Protein AF-A0A7S2QES5-F1 (afdb_monomer_lite)

Secondary structure (DSSP, 8-state):
-HHHHSTTTT-SHHHHHHHHHHHTT--HHHHH--GGGGGGTT--S--HHHHHHHHHHHH-SSSSGGGTT--HHHHHHHHHHHHHHHHHHHHHTTTT----TTHHHHHHHHHHHS-HHHHHHHHHHHHHHTSHHHHSSSHHHHHHHHHHHHHHHHHHH-HHHHHHHHHTT-SS----

Radius of gyration: 18.6 Å; chains: 1; bounding box: 46×38×51 Å

Foldseek 3Di:
DVQCPDVCRLPDLVSCLVVLCVVLVHDPVQLPDPCLLVLVPPQDPDDPQLVLLLVLLVVPQDPDPVSPPDDPVVSVVLSVLLSSLVSSLCSVPVVQFGDDRPLSVVLSVQVVRDPSSNSSVSSSSCCVPPCSQCRGVVRCRSVQVVLVVVLVVCCVVPVPVSVVCVVVVNSHDDDD

Sequence (176 aa):
EELAFAPGGFGDGDARRAVWLFLLGLTQDEANSTVWRRILRGLPQDTQEARVMQVDVQRSVYSWDVHTNINQRTRDRKRVELSEVMHAILRQHSCHLGYFQGFHDVVLVFLETGTPAQAFHMAERLALFHLTDQLCCPFDQGLVPLLGVLFHLVRLLDGPLADALVEAECAEMHFA

pLDDT: mean 90.28, std 9.19, range [40.25, 98.38]

InterPro domains:
  IPR000195 Rab-GAP-TBC domain [PF00566] (15-170)
  IPR035969 Rab-GAP-TBC domain superfamily [SSF47923] (13-161)
  IPR045913 GTPase-activating protein TBC20/Gyp8-like [PTHR20913] (2-172)

Structure (mmCIF, N/CA/C/O backbone):
data_AF-A0A7S2QES5-F1
#
_entry.id   AF-A0A7S2QES5-F1
#
loop_
_atom_site.group_PDB
_atom_site.id
_atom_site.type_symbol
_atom_site.label_atom_id
_atom_site.label_alt_id
_atom_site.label_comp_id
_atom_site.label_asym_id
_atom_site.label_entity_id
_atom_site.label_seq_id
_atom_site.pdbx_PDB_ins_code
_atom_site.Cartn_x
_atom_site.Cartn_y
_atom_site.Cartn_z
_atom_site.occupancy
_atom_site.B_iso_or_equiv
_atom_site.auth_seq_id
_atom_site.auth_comp_id
_atom_site.auth_asym_id
_atom_site.auth_atom_id
_atom_site.pdbx_PDB_model_num
ATOM 1 N N . GLU A 1 1 ? -15.590 -12.963 -4.258 1.00 59.22 1 GLU A N 1
ATOM 2 C CA . GLU A 1 1 ? -15.658 -12.318 -2.929 1.00 59.22 1 GLU A CA 1
ATOM 3 C C . GLU A 1 1 ? -15.639 -13.334 -1.791 1.00 59.22 1 GLU A C 1
ATOM 5 O O . GLU A 1 1 ? -14.820 -13.175 -0.903 1.00 59.22 1 GLU A O 1
ATOM 10 N N . GLU A 1 2 ? -16.414 -14.423 -1.850 1.00 74.06 2 GLU A N 1
ATOM 11 C CA . GLU A 1 2 ? -16.479 -15.447 -0.781 1.00 74.06 2 GLU A CA 1
ATOM 12 C C . GLU A 1 2 ? -15.117 -16.011 -0.326 1.00 74.06 2 GLU A C 1
ATOM 14 O O . GLU A 1 2 ? -14.891 -16.179 0.868 1.00 74.06 2 GLU A O 1
ATOM 19 N N . LEU A 1 3 ? -14.168 -16.222 -1.249 1.00 78.12 3 LEU A N 1
ATOM 20 C CA . LEU A 1 3 ? -12.813 -16.686 -0.909 1.00 78.12 3 LEU A CA 1
ATOM 21 C C . LEU A 1 3 ? -12.000 -15.676 -0.083 1.00 78.12 3 LEU A C 1
ATOM 23 O O . LEU A 1 3 ? -11.142 -16.088 0.687 1.00 78.12 3 LEU A O 1
ATOM 27 N N . ALA A 1 4 ? -12.255 -14.369 -0.218 1.00 83.56 4 ALA A N 1
ATOM 28 C CA . ALA A 1 4 ? -11.546 -13.345 0.555 1.00 83.56 4 ALA A CA 1
ATOM 29 C C . ALA A 1 4 ? -11.903 -13.411 2.048 1.00 83.56 4 ALA A C 1
ATOM 31 O O . ALA A 1 4 ? -11.066 -13.109 2.894 1.00 83.56 4 ALA A O 1
ATOM 32 N N . PHE A 1 5 ? -13.139 -13.820 2.352 1.00 85.81 5 PHE A N 1
ATOM 33 C CA . PHE A 1 5 ? -13.682 -13.906 3.708 1.00 85.81 5 PHE A CA 1
ATOM 34 C C . PHE A 1 5 ? -13.479 -15.285 4.358 1.00 85.81 5 PHE A C 1
ATOM 36 O O . PHE A 1 5 ? -13.743 -15.449 5.548 1.00 85.81 5 PHE A O 1
ATOM 43 N N . ALA A 1 6 ? -13.011 -16.280 3.599 1.00 88.00 6 ALA A N 1
ATOM 44 C CA . ALA A 1 6 ? -12.694 -17.603 4.122 1.00 88.00 6 ALA A CA 1
ATOM 45 C C . ALA A 1 6 ? -11.394 -17.586 4.960 1.00 88.00 6 ALA A C 1
ATOM 47 O O . ALA A 1 6 ? -10.512 -16.755 4.718 1.00 88.00 6 ALA A O 1
ATOM 48 N N . PRO A 1 7 ? -11.216 -18.516 5.921 1.00 87.19 7 PRO A N 1
ATOM 49 C CA . PRO A 1 7 ? -9.961 -18.649 6.658 1.00 87.19 7 PRO A CA 1
ATOM 50 C C . PRO A 1 7 ? -8.760 -18.796 5.712 1.00 87.19 7 PRO A C 1
ATOM 52 O O . PRO A 1 7 ? -8.732 -19.687 4.868 1.00 87.19 7 PRO A O 1
ATOM 55 N N . GLY A 1 8 ? -7.766 -17.915 5.853 1.00 82.69 8 GLY A N 1
ATOM 56 C CA . GLY A 1 8 ? -6.581 -17.880 4.984 1.00 82.69 8 GLY A CA 1
ATOM 57 C C . GLY A 1 8 ? -6.741 -17.074 3.686 1.00 82.69 8 GLY A C 1
ATOM 58 O O . GLY A 1 8 ? -5.751 -16.880 2.978 1.00 82.69 8 GLY A O 1
ATOM 59 N N . GLY A 1 9 ? -7.937 -16.555 3.390 1.00 88.50 9 GLY A N 1
ATOM 60 C CA . GLY A 1 9 ? -8.201 -15.687 2.242 1.00 88.50 9 GLY A CA 1
ATOM 61 C C . GLY A 1 9 ? -7.753 -16.304 0.914 1.00 88.50 9 GLY A C 1
ATOM 62 O O . GLY A 1 9 ? -7.958 -17.485 0.647 1.00 88.50 9 GLY A O 1
ATOM 63 N N . PHE A 1 10 ? -7.063 -15.514 0.086 1.00 85.00 10 PHE A N 1
ATOM 64 C CA . PHE A 1 10 ? -6.521 -15.981 -1.197 1.00 85.00 10 PHE A CA 1
ATOM 65 C C . PHE A 1 10 ? -5.277 -16.879 -1.084 1.00 85.00 10 PHE A C 1
ATOM 67 O O . PHE A 1 10 ? -4.663 -17.176 -2.101 1.00 85.00 10 PHE A O 1
ATOM 74 N N . GLY A 1 11 ? -4.882 -17.322 0.112 1.00 83.75 11 GLY A N 1
ATOM 75 C CA . GLY A 1 11 ? -3.742 -18.222 0.271 1.00 83.75 11 GLY A CA 1
ATOM 76 C C . GLY A 1 11 ? -2.410 -17.511 0.027 1.00 83.75 11 GLY A C 1
ATOM 77 O O . GLY A 1 11 ? -2.028 -16.651 0.824 1.00 83.75 11 GLY A O 1
ATOM 78 N N . ASP A 1 12 ? -1.693 -17.876 -1.038 1.00 85.12 12 ASP A N 1
ATOM 79 C CA . ASP A 1 12 ? -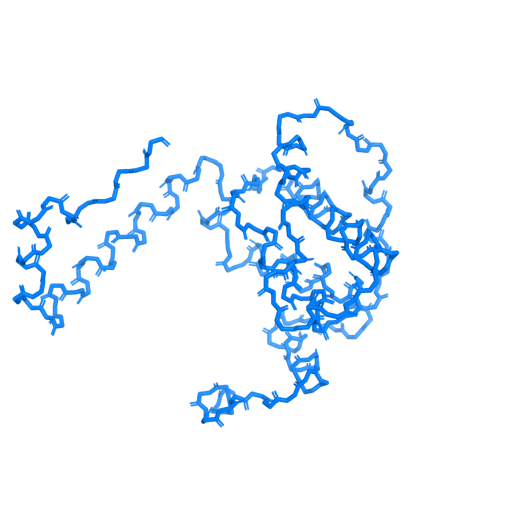0.313 -17.453 -1.316 1.00 85.12 12 ASP A CA 1
ATOM 80 C C . ASP A 1 12 ? -0.179 -16.158 -2.152 1.00 85.12 12 ASP A C 1
ATOM 82 O O . ASP A 1 12 ? -1.156 -15.519 -2.552 1.00 85.12 12 ASP A O 1
ATOM 86 N N . GLY A 1 13 ? 1.069 -15.729 -2.372 1.00 86.25 13 GLY A N 1
ATOM 87 C CA . GLY A 1 13 ? 1.388 -14.495 -3.094 1.00 86.25 13 GLY A CA 1
ATOM 88 C C . GLY A 1 13 ? 1.035 -14.525 -4.584 1.00 86.25 13 GLY A C 1
ATOM 89 O O . GLY A 1 13 ? 0.674 -13.485 -5.131 1.00 86.25 13 GLY A O 1
ATOM 90 N N . ASP A 1 14 ? 1.087 -15.687 -5.239 1.00 88.69 14 ASP A N 1
ATOM 91 C CA . ASP A 1 14 ? 0.754 -15.815 -6.663 1.00 88.69 14 ASP A CA 1
ATOM 92 C C . ASP A 1 14 ? -0.747 -15.657 -6.890 1.00 88.69 14 ASP A C 1
ATOM 94 O O . ASP A 1 14 ? -1.172 -14.902 -7.772 1.00 88.69 14 ASP A O 1
ATOM 98 N N . ALA A 1 15 ? -1.551 -16.296 -6.040 1.00 91.06 15 ALA A N 1
ATOM 99 C CA . ALA A 1 15 ? -2.995 -16.134 -6.051 1.00 91.06 15 ALA A CA 1
ATOM 100 C C . ALA A 1 15 ? -3.396 -14.678 -5.765 1.00 91.06 15 ALA A C 1
ATOM 102 O O . ALA A 1 15 ? -4.180 -14.097 -6.519 1.00 91.06 15 ALA A O 1
ATOM 103 N N . ARG A 1 16 ? -2.809 -14.041 -4.737 1.00 92.31 16 ARG A N 1
ATOM 104 C CA . ARG A 1 16 ? -3.066 -12.620 -4.428 1.00 92.31 16 ARG A CA 1
ATOM 105 C C . ARG A 1 16 ? -2.703 -11.707 -5.591 1.00 92.31 16 ARG A C 1
ATOM 107 O O . ARG A 1 16 ? -3.502 -10.848 -5.939 1.00 92.31 16 ARG A O 1
ATOM 114 N N . ARG A 1 17 ? -1.551 -11.916 -6.233 1.00 92.12 17 ARG A N 1
ATOM 115 C CA . ARG A 1 17 ? -1.115 -11.134 -7.400 1.00 92.12 17 ARG A CA 1
ATOM 116 C C . ARG A 1 17 ? -2.161 -11.154 -8.513 1.00 92.12 17 ARG A C 1
ATOM 118 O O . ARG A 1 17 ? -2.515 -10.103 -9.033 1.00 92.12 17 ARG A O 1
ATOM 125 N N . ALA A 1 18 ? -2.666 -12.332 -8.876 1.00 91.62 18 ALA A N 1
ATOM 126 C CA . ALA A 1 18 ? -3.663 -12.455 -9.936 1.00 91.62 18 ALA A CA 1
ATOM 127 C C . ALA A 1 18 ? -5.016 -11.855 -9.522 1.00 91.62 18 ALA A C 1
ATOM 129 O O . ALA A 1 18 ? -5.626 -11.099 -10.281 1.00 91.62 18 ALA A O 1
ATOM 130 N N . VAL A 1 19 ? -5.474 -12.167 -8.309 1.00 93.50 19 VAL A N 1
ATOM 131 C CA . VAL A 1 19 ? -6.799 -11.760 -7.833 1.00 93.50 19 VAL A CA 1
ATOM 132 C C . VAL A 1 19 ? -6.866 -10.265 -7.534 1.00 93.50 19 VAL A C 1
ATOM 134 O O . VAL A 1 19 ? -7.856 -9.631 -7.879 1.00 93.50 19 VAL A O 1
ATOM 137 N N . TRP A 1 20 ? -5.838 -9.666 -6.933 1.00 95.19 20 TRP A N 1
ATOM 138 C CA . TRP A 1 20 ? -5.845 -8.238 -6.605 1.00 95.19 20 TRP A CA 1
ATOM 139 C C . TRP A 1 20 ? -5.832 -7.354 -7.845 1.00 95.19 20 TRP A C 1
ATOM 141 O O . TRP A 1 20 ? -6.537 -6.350 -7.862 1.00 95.19 20 TRP A O 1
ATOM 151 N N . LEU A 1 21 ? -5.124 -7.755 -8.907 1.00 95.12 21 LEU A N 1
ATOM 152 C CA . LEU A 1 21 ? -5.227 -7.074 -10.200 1.00 95.12 21 LEU A CA 1
ATOM 153 C C . LEU A 1 21 ? -6.676 -7.065 -10.697 1.00 95.12 21 LEU A C 1
ATOM 155 O O . LEU A 1 21 ? -7.193 -6.011 -11.059 1.00 95.12 21 LEU A O 1
ATOM 159 N N . PHE A 1 22 ? -7.356 -8.211 -10.634 1.00 94.06 22 PHE A N 1
ATOM 160 C CA . PHE A 1 22 ? -8.762 -8.311 -11.019 1.00 94.06 22 PHE A CA 1
ATOM 161 C C . PHE A 1 22 ? -9.682 -7.457 -10.130 1.00 94.06 22 PHE A C 1
ATOM 163 O O . PHE A 1 22 ? -10.488 -6.694 -10.655 1.00 94.06 22 PHE A O 1
ATOM 170 N N . LEU A 1 23 ? -9.544 -7.536 -8.801 1.00 93.25 23 LEU A N 1
ATOM 171 C CA . LEU A 1 23 ? -10.369 -6.772 -7.852 1.00 93.25 23 LEU A CA 1
ATOM 172 C C . LEU A 1 23 ? -10.184 -5.257 -7.995 1.00 93.25 23 LEU A C 1
ATOM 174 O O . LEU A 1 23 ? -11.134 -4.503 -7.815 1.00 93.25 23 LEU A O 1
ATOM 178 N N . LEU A 1 24 ? -8.980 -4.811 -8.355 1.00 95.19 24 LEU A N 1
ATOM 179 C CA . LEU A 1 24 ? -8.684 -3.402 -8.617 1.00 95.19 24 LEU A CA 1
ATOM 180 C C . LEU A 1 24 ? -9.059 -2.968 -10.045 1.00 95.19 24 LEU A C 1
ATOM 182 O O . LEU A 1 24 ? -8.909 -1.793 -10.387 1.00 95.19 24 LEU A O 1
ATOM 186 N N . GLY A 1 25 ? -9.583 -3.884 -10.867 1.00 95.62 25 GLY A N 1
ATOM 187 C CA . GLY A 1 25 ? -10.023 -3.614 -12.233 1.00 95.62 25 GLY A CA 1
ATOM 188 C C . GLY A 1 25 ? -8.875 -3.340 -13.204 1.00 95.62 25 GLY A C 1
ATOM 189 O O . GLY A 1 25 ? -9.042 -2.524 -14.107 1.00 95.62 25 GLY A O 1
ATOM 190 N N . LEU A 1 26 ? -7.719 -3.976 -12.996 1.00 96.50 26 LEU A N 1
ATOM 191 C CA . LEU A 1 26 ? -6.523 -3.843 -13.826 1.00 96.50 26 LEU A CA 1
ATOM 192 C C . LEU A 1 26 ? -6.402 -5.005 -14.811 1.00 96.50 26 LEU A C 1
ATOM 194 O O . LEU A 1 26 ? -6.488 -6.180 -14.442 1.00 96.50 26 LEU A O 1
ATOM 198 N N . THR A 1 27 ? -6.122 -4.677 -16.068 1.00 96.44 27 THR A N 1
ATOM 199 C CA . THR A 1 27 ? -5.713 -5.664 -17.071 1.00 96.44 27 THR A CA 1
ATOM 200 C C . THR A 1 27 ? -4.246 -6.063 -16.886 1.00 96.44 27 THR A C 1
ATOM 202 O O . THR A 1 27 ? -3.453 -5.349 -16.270 1.00 96.44 27 THR A O 1
ATOM 205 N N . GLN A 1 28 ? -3.850 -7.208 -17.451 1.00 94.38 28 GLN A N 1
ATOM 206 C CA . GLN A 1 28 ? -2.444 -7.631 -17.433 1.00 94.38 28 GLN A CA 1
ATOM 207 C C . GLN A 1 28 ? -1.537 -6.657 -18.196 1.00 94.38 28 GLN A C 1
ATOM 209 O O . GLN A 1 28 ? -0.400 -6.433 -17.784 1.00 94.38 28 GLN A O 1
ATOM 214 N N . ASP A 1 29 ? -2.031 -6.052 -19.275 1.00 96.31 29 ASP A N 1
ATOM 215 C CA . ASP A 1 29 ? -1.252 -5.104 -20.073 1.00 96.31 29 ASP A CA 1
ATOM 216 C C . ASP A 1 29 ? -0.977 -3.813 -19.295 1.00 96.31 29 ASP A C 1
ATOM 218 O O . ASP A 1 29 ? 0.162 -3.341 -19.260 1.00 96.31 29 ASP A O 1
ATOM 222 N N . GLU A 1 30 ? -1.990 -3.280 -18.602 1.00 95.56 30 GLU A N 1
ATOM 223 C CA . GLU A 1 30 ? -1.818 -2.144 -17.692 1.00 95.56 30 GLU A CA 1
ATOM 224 C C . GLU A 1 30 ? -0.839 -2.502 -16.578 1.00 95.56 30 GLU A C 1
ATOM 226 O O . GLU A 1 30 ? 0.181 -1.838 -16.427 1.00 95.56 30 GLU A O 1
ATOM 231 N N . ALA A 1 31 ? -1.079 -3.609 -15.871 1.00 95.00 31 ALA A N 1
ATOM 232 C CA . ALA A 1 31 ? -0.286 -4.029 -14.719 1.00 95.00 31 ALA A CA 1
ATOM 233 C C . ALA A 1 31 ? 1.203 -4.258 -15.034 1.00 95.00 31 ALA A C 1
ATOM 235 O O . ALA A 1 31 ? 2.058 -4.101 -14.160 1.00 95.00 31 ALA A O 1
ATOM 236 N N . ASN A 1 32 ? 1.527 -4.624 -16.275 1.00 96.50 32 ASN A N 1
ATOM 237 C CA . ASN A 1 32 ? 2.901 -4.840 -16.728 1.00 96.50 32 ASN A CA 1
ATOM 238 C C . ASN A 1 32 ? 3.525 -3.598 -17.391 1.00 96.50 32 ASN A C 1
ATOM 240 O O . ASN A 1 32 ? 4.724 -3.589 -17.688 1.00 96.50 32 ASN A O 1
ATOM 244 N N . SER A 1 33 ? 2.752 -2.529 -17.599 1.00 97.12 33 SER A N 1
ATOM 245 C CA . SER A 1 33 ? 3.247 -1.284 -18.179 1.00 97.12 33 SER A CA 1
ATOM 246 C C . SER A 1 33 ? 4.257 -0.604 -17.256 1.00 97.12 33 SER A C 1
ATOM 248 O O . SER A 1 33 ? 3.975 -0.282 -16.103 1.00 97.12 33 SER A O 1
ATOM 250 N N . THR A 1 34 ? 5.442 -0.310 -17.793 1.00 96.81 34 THR A N 1
ATOM 251 C CA . THR A 1 34 ? 6.518 0.411 -17.089 1.00 96.81 34 THR A CA 1
ATOM 252 C C . THR A 1 34 ? 6.576 1.898 -17.447 1.00 96.81 34 THR A C 1
ATOM 254 O O . THR A 1 34 ? 7.518 2.597 -17.064 1.00 96.81 34 THR A O 1
ATOM 257 N N . VAL A 1 35 ? 5.572 2.401 -18.178 1.00 96.00 35 VAL A N 1
ATOM 258 C CA . VAL A 1 35 ? 5.503 3.796 -18.646 1.00 96.00 35 VAL A CA 1
ATOM 259 C C . VAL A 1 35 ? 5.522 4.786 -17.481 1.00 96.00 35 VAL A C 1
ATOM 261 O O . VAL A 1 35 ? 6.117 5.855 -17.621 1.00 96.00 35 VAL A O 1
ATOM 264 N N . TRP A 1 36 ? 4.974 4.403 -16.325 1.00 95.44 36 TRP A N 1
ATOM 265 C CA . TRP A 1 36 ? 4.952 5.211 -15.104 1.00 95.44 36 TRP A CA 1
ATOM 266 C C . TRP A 1 36 ? 6.339 5.706 -14.677 1.00 95.44 36 TRP A C 1
ATOM 268 O O . TRP A 1 36 ? 6.477 6.828 -14.200 1.00 95.44 36 TRP A O 1
ATOM 278 N N . ARG A 1 37 ? 7.416 4.951 -14.946 1.00 95.75 37 ARG A N 1
ATOM 279 C CA . ARG A 1 37 ? 8.787 5.390 -14.620 1.00 95.75 37 ARG A CA 1
ATOM 280 C C . ARG A 1 37 ? 9.194 6.675 -15.337 1.00 95.75 37 ARG A C 1
ATOM 282 O O . ARG A 1 37 ? 10.116 7.358 -14.902 1.00 95.75 37 ARG A O 1
ATOM 289 N N . ARG A 1 38 ? 8.528 7.038 -16.441 1.00 95.69 38 ARG A N 1
ATOM 290 C CA . ARG A 1 38 ? 8.768 8.318 -17.126 1.00 95.69 38 ARG A CA 1
ATOM 291 C C . ARG A 1 38 ? 8.374 9.515 -16.261 1.00 95.69 38 ARG A C 1
ATOM 293 O O . ARG A 1 38 ? 8.988 10.563 -16.422 1.00 95.69 38 ARG A O 1
ATOM 300 N N . ILE A 1 39 ? 7.424 9.348 -15.341 1.00 93.88 39 ILE A N 1
ATOM 301 C CA . ILE A 1 39 ? 6.952 10.386 -14.409 1.00 93.88 39 ILE A CA 1
ATOM 302 C C . ILE A 1 39 ? 8.065 10.801 -13.444 1.00 93.88 39 ILE A C 1
ATOM 304 O O . ILE A 1 39 ? 8.138 11.956 -13.038 1.00 93.88 39 ILE A O 1
ATOM 308 N N . LEU A 1 40 ? 8.989 9.883 -13.142 1.00 92.44 40 LEU A N 1
ATOM 309 C CA . LEU A 1 40 ? 10.139 10.146 -12.277 1.00 92.44 40 LEU A CA 1
ATOM 310 C C . LEU A 1 40 ? 11.125 11.162 -12.882 1.00 92.44 40 LEU A C 1
ATOM 312 O O . LEU A 1 40 ? 11.980 11.706 -12.181 1.00 92.44 40 LEU A O 1
ATOM 316 N N . ARG A 1 41 ? 11.041 11.423 -14.193 1.00 90.25 41 ARG A N 1
ATOM 317 C CA . ARG A 1 41 ? 11.912 12.392 -14.863 1.00 90.25 41 ARG A CA 1
ATOM 318 C C . ARG A 1 41 ? 11.533 13.806 -14.437 1.00 90.25 41 ARG A C 1
ATOM 320 O O . ARG A 1 41 ? 10.417 14.253 -14.672 1.00 90.25 41 ARG A O 1
ATOM 327 N N . GLY A 1 42 ? 12.498 14.529 -13.874 1.00 79.62 42 GLY A N 1
ATOM 328 C CA . GLY A 1 42 ? 12.288 15.909 -13.436 1.00 79.62 42 GLY A CA 1
ATOM 329 C C . GLY A 1 42 ? 11.510 16.027 -12.126 1.00 79.62 42 GLY A C 1
ATOM 330 O O . GLY A 1 42 ? 10.915 17.076 -11.880 1.00 79.62 42 GLY A O 1
ATOM 331 N N . LEU A 1 43 ? 11.501 14.977 -11.292 1.00 80.19 43 LEU A N 1
ATOM 332 C CA . LEU A 1 43 ? 10.995 15.092 -9.926 1.00 80.19 43 LEU A CA 1
ATOM 333 C C . LEU A 1 43 ? 11.746 16.208 -9.184 1.00 80.19 43 LEU A C 1
ATOM 335 O O . LEU A 1 43 ? 12.983 16.229 -9.216 1.00 80.19 43 LEU A O 1
ATOM 339 N N . PRO A 1 44 ? 11.033 17.126 -8.509 1.00 74.44 44 PRO A N 1
ATOM 340 C CA . PRO A 1 44 ? 11.673 18.096 -7.635 1.00 74.44 44 PRO A CA 1
ATOM 341 C C . PRO A 1 44 ? 12.428 17.342 -6.538 1.00 74.44 44 PRO A C 1
ATOM 343 O O . PRO A 1 44 ? 11.829 16.560 -5.806 1.00 74.44 44 PRO A O 1
ATOM 346 N N . GLN A 1 45 ? 13.741 17.550 -6.437 1.00 64.62 45 GLN A N 1
ATOM 347 C CA . GLN A 1 45 ? 14.582 16.748 -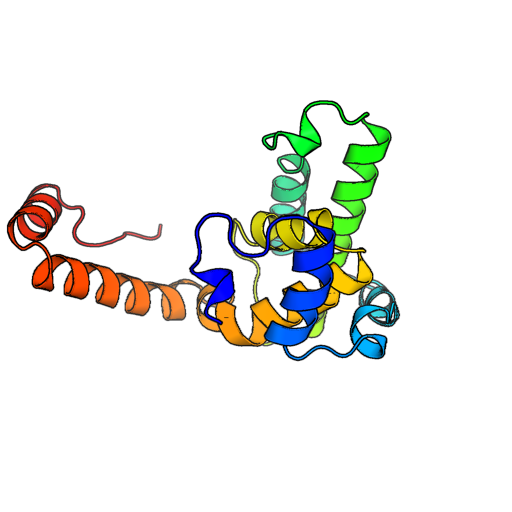5.541 1.00 64.62 45 GLN A CA 1
ATOM 348 C C . GLN A 1 45 ? 14.515 17.168 -4.065 1.00 64.62 45 GLN A C 1
ATOM 350 O O . GLN A 1 45 ? 15.184 16.550 -3.246 1.00 64.62 45 GLN A O 1
ATOM 355 N N . ASP A 1 46 ? 13.732 18.190 -3.705 1.00 79.12 46 ASP A N 1
ATOM 356 C CA . ASP A 1 46 ? 13.796 18.760 -2.354 1.00 79.12 46 ASP A CA 1
ATOM 357 C C . ASP A 1 46 ? 12.488 19.425 -1.887 1.00 79.12 46 ASP A C 1
ATOM 359 O O . ASP A 1 46 ? 12.448 20.600 -1.516 1.00 79.12 46 ASP A O 1
ATOM 363 N N . THR A 1 47 ? 11.379 18.685 -1.922 1.00 88.69 47 THR A N 1
ATOM 364 C CA . THR A 1 47 ? 10.141 19.118 -1.251 1.00 88.69 47 THR A CA 1
ATOM 365 C C . THR A 1 47 ? 10.111 18.621 0.192 1.00 88.69 47 THR A C 1
ATOM 367 O O . THR A 1 47 ? 10.760 17.636 0.548 1.00 88.69 47 THR A O 1
ATOM 370 N N . GLN A 1 48 ? 9.324 19.287 1.042 1.00 89.75 48 GLN A N 1
ATOM 371 C CA . GLN A 1 48 ? 9.086 18.800 2.403 1.00 89.75 48 GLN A CA 1
ATOM 372 C C . GLN A 1 48 ? 8.492 17.386 2.397 1.00 89.75 48 GLN A C 1
ATOM 374 O O . GLN A 1 48 ? 8.932 16.535 3.162 1.00 89.75 48 GLN A O 1
ATOM 379 N N . GLU A 1 49 ? 7.547 17.135 1.492 1.00 89.50 49 GLU A N 1
ATOM 380 C CA . GLU A 1 49 ? 6.925 15.827 1.289 1.00 89.50 49 GLU A CA 1
ATOM 381 C C . GLU A 1 49 ? 7.957 14.746 0.928 1.00 89.50 49 GLU A C 1
ATOM 383 O O . GLU A 1 49 ? 8.008 13.703 1.578 1.00 89.50 49 GLU A O 1
ATOM 388 N N . ALA A 1 50 ? 8.862 15.030 -0.016 1.00 92.12 50 ALA A N 1
ATOM 389 C CA . ALA A 1 50 ? 9.916 14.099 -0.418 1.00 92.12 50 ALA A CA 1
ATOM 390 C C . ALA A 1 50 ? 10.865 13.751 0.743 1.00 92.12 50 ALA A C 1
ATOM 392 O O . ALA A 1 50 ? 11.280 12.599 0.879 1.00 92.12 50 ALA A O 1
ATOM 393 N N . ARG A 1 51 ? 11.179 14.717 1.622 1.00 93.56 51 ARG A N 1
ATOM 394 C CA . ARG A 1 51 ? 11.998 14.472 2.824 1.00 93.56 51 ARG A CA 1
ATOM 395 C C . ARG A 1 51 ? 11.298 13.547 3.819 1.00 93.56 51 ARG A C 1
ATOM 397 O O . ARG A 1 51 ? 11.941 12.647 4.355 1.00 93.56 51 ARG A O 1
ATOM 404 N N . VAL A 1 52 ? 9.997 13.735 4.046 1.00 93.94 52 VAL A N 1
ATOM 405 C CA . VAL A 1 52 ? 9.205 12.847 4.917 1.00 93.94 52 VAL A CA 1
ATOM 406 C C . VAL A 1 52 ? 9.169 11.433 4.337 1.00 93.94 52 VAL A C 1
ATOM 408 O O . VAL A 1 52 ? 9.533 10.481 5.027 1.00 93.94 52 VAL A O 1
ATOM 411 N N . MET A 1 53 ? 8.846 11.297 3.047 1.00 94.94 53 MET A N 1
ATOM 412 C CA . MET A 1 53 ? 8.851 10.005 2.354 1.00 94.94 53 MET A CA 1
ATOM 413 C C . MET A 1 53 ? 10.211 9.306 2.446 1.00 94.94 53 MET A C 1
ATOM 415 O O . MET A 1 53 ? 10.277 8.102 2.676 1.00 94.94 53 MET A O 1
ATOM 419 N N . GLN A 1 54 ? 11.312 10.046 2.293 1.00 95.38 54 GLN A N 1
ATOM 420 C CA . GLN A 1 54 ? 12.658 9.487 2.404 1.00 95.38 54 GLN A CA 1
ATOM 421 C C . GLN A 1 54 ? 12.929 8.908 3.798 1.00 95.38 54 GLN A C 1
ATOM 423 O O . GLN A 1 54 ? 13.490 7.815 3.905 1.00 95.38 54 GLN A O 1
ATOM 428 N N . VAL A 1 55 ? 12.548 9.627 4.857 1.00 96.44 55 VAL A N 1
ATOM 429 C CA . VAL A 1 55 ? 12.710 9.163 6.243 1.00 96.44 55 VAL A CA 1
ATOM 430 C C . VAL A 1 55 ? 11.892 7.898 6.489 1.00 96.44 55 VAL A C 1
ATOM 432 O O . VAL A 1 55 ? 12.407 6.945 7.076 1.00 96.44 55 VAL A O 1
ATOM 435 N N . ASP A 1 56 ? 10.658 7.861 5.996 1.00 96.81 56 ASP A N 1
ATOM 436 C CA . ASP A 1 56 ? 9.787 6.697 6.118 1.00 96.81 56 ASP A CA 1
ATOM 437 C C . ASP A 1 56 ? 10.373 5.482 5.391 1.00 96.81 56 ASP A C 1
ATOM 439 O O . ASP A 1 56 ? 10.587 4.444 6.016 1.00 96.81 56 ASP A O 1
ATOM 443 N N . VAL A 1 57 ? 10.788 5.637 4.128 1.00 96.88 57 VAL A N 1
ATOM 444 C CA . VAL A 1 57 ? 11.433 4.571 3.335 1.00 96.88 57 VAL A CA 1
ATOM 445 C C . VAL A 1 57 ? 12.685 4.016 4.020 1.00 96.88 57 VAL A C 1
ATOM 447 O O . VAL A 1 57 ? 12.936 2.807 3.980 1.00 96.88 57 VAL A O 1
ATOM 450 N N . GLN A 1 58 ? 13.491 4.873 4.656 1.00 95.62 58 GLN A N 1
ATOM 451 C CA . GLN A 1 58 ? 14.679 4.438 5.400 1.00 95.62 58 GLN A CA 1
ATOM 452 C C . GLN A 1 58 ? 14.329 3.553 6.601 1.00 95.62 58 GLN A C 1
ATOM 454 O O . GLN A 1 58 ? 15.114 2.666 6.948 1.00 95.62 58 GLN A O 1
ATOM 459 N N . ARG A 1 59 ? 13.166 3.773 7.219 1.00 94.44 59 ARG A N 1
ATOM 460 C CA . ARG A 1 59 ? 12.653 2.989 8.352 1.00 94.44 59 ARG A CA 1
ATOM 461 C C . ARG A 1 59 ? 11.877 1.746 7.903 1.00 94.44 59 ARG A C 1
ATOM 463 O O . ARG A 1 59 ? 11.736 0.815 8.691 1.00 94.44 59 ARG A O 1
ATOM 470 N N . SER A 1 60 ? 11.437 1.689 6.646 1.00 95.62 60 SER A N 1
ATOM 471 C CA . SER A 1 60 ? 10.735 0.538 6.067 1.00 95.62 60 SER A CA 1
ATOM 472 C C . SER A 1 60 ? 11.661 -0.639 5.749 1.00 95.62 60 SER A C 1
ATOM 474 O O . SER A 1 60 ? 12.892 -0.535 5.772 1.00 95.62 60 SER A O 1
ATOM 476 N N . VAL A 1 61 ? 11.058 -1.762 5.347 1.00 95.44 61 VAL A N 1
ATOM 477 C CA . VAL A 1 61 ? 11.759 -2.981 4.920 1.00 95.44 61 VAL A CA 1
ATOM 478 C C . VAL A 1 61 ? 12.661 -3.521 6.033 1.00 95.44 61 VAL A C 1
ATOM 480 O O . VAL A 1 61 ? 13.837 -3.751 5.793 1.00 95.44 61 VAL A O 1
ATOM 483 N N . TYR A 1 62 ? 12.157 -3.671 7.261 1.00 92.81 62 TYR A N 1
ATOM 484 C CA . TYR A 1 62 ? 12.882 -4.277 8.394 1.00 92.81 62 TYR A CA 1
ATOM 485 C C . TYR A 1 62 ? 12.003 -5.221 9.207 1.00 92.81 62 TYR A C 1
ATOM 487 O O . TYR A 1 62 ? 12.429 -6.328 9.516 1.00 92.81 62 TYR A O 1
ATOM 495 N N . SER A 1 63 ? 10.803 -4.763 9.556 1.00 87.62 63 SER A N 1
ATOM 496 C CA . SER A 1 63 ? 9.991 -5.354 10.621 1.00 87.62 63 SER A CA 1
ATOM 497 C C . SER A 1 63 ? 9.213 -6.604 10.215 1.00 87.62 63 SER A C 1
ATOM 499 O O . SER A 1 63 ? 8.653 -7.262 11.087 1.00 87.62 63 SER A O 1
ATOM 501 N N . TRP A 1 64 ? 9.125 -6.922 8.920 1.00 92.38 64 TRP A N 1
ATOM 502 C CA . TRP A 1 64 ? 8.357 -8.078 8.454 1.00 92.38 64 TRP A CA 1
ATOM 503 C C . TRP A 1 64 ? 9.230 -9.334 8.409 1.00 92.38 64 TRP A C 1
ATOM 505 O O . TRP A 1 64 ? 10.444 -9.280 8.185 1.00 92.38 64 TRP A O 1
ATOM 515 N N . ASP A 1 65 ? 8.600 -10.489 8.588 1.00 92.12 65 ASP A N 1
ATOM 516 C CA . ASP A 1 65 ? 9.226 -11.810 8.490 1.00 92.12 65 ASP A CA 1
ATOM 517 C C . ASP A 1 65 ? 10.005 -11.980 7.173 1.00 92.12 65 ASP A C 1
ATOM 519 O O . ASP A 1 65 ? 11.183 -12.349 7.180 1.00 92.12 65 ASP A O 1
ATOM 523 N N . VAL A 1 66 ? 9.406 -11.559 6.055 1.00 91.06 66 VAL A N 1
ATOM 524 C CA . VAL A 1 66 ? 10.014 -11.544 4.715 1.00 91.06 66 VAL A CA 1
ATOM 525 C C . VAL A 1 66 ? 11.256 -10.644 4.600 1.00 91.06 66 VAL A C 1
ATOM 527 O O . VAL A 1 66 ? 12.043 -10.792 3.664 1.00 91.06 66 VAL A O 1
ATOM 530 N N . HIS A 1 67 ? 11.488 -9.731 5.551 1.00 95.06 67 HIS A N 1
ATOM 531 C CA . HIS A 1 67 ? 12.630 -8.803 5.573 1.00 95.06 67 HIS A CA 1
ATOM 532 C C . HIS A 1 67 ? 13.730 -9.187 6.568 1.00 95.06 67 HIS A C 1
ATOM 534 O O . HIS A 1 67 ? 14.799 -8.561 6.564 1.00 95.06 67 HIS A O 1
ATOM 540 N N . THR A 1 68 ? 13.505 -10.208 7.398 1.00 91.56 68 THR A N 1
ATOM 541 C CA . THR A 1 68 ? 14.423 -10.570 8.492 1.00 91.56 68 THR A CA 1
ATOM 542 C C . THR A 1 68 ? 15.779 -11.053 7.965 1.00 91.56 68 THR A C 1
ATOM 544 O O . THR A 1 68 ? 16.821 -10.674 8.490 1.00 91.56 68 THR A O 1
ATOM 547 N N . ASN A 1 69 ? 15.787 -11.816 6.866 1.00 91.75 69 ASN A N 1
ATOM 548 C CA . ASN A 1 69 ? 16.995 -12.471 6.340 1.00 91.75 69 ASN A CA 1
ATOM 549 C C . ASN A 1 69 ? 17.492 -11.907 4.998 1.00 91.75 69 ASN A C 1
ATOM 551 O O . ASN A 1 69 ? 18.341 -12.513 4.342 1.00 91.75 69 ASN A O 1
ATOM 555 N N . ILE A 1 70 ? 16.982 -10.754 4.558 1.00 96.12 70 ILE A N 1
ATOM 556 C CA . ILE A 1 70 ? 17.430 -10.158 3.293 1.00 96.12 70 ILE A CA 1
ATOM 557 C C . ILE A 1 70 ? 18.747 -9.400 3.482 1.00 96.12 70 ILE A C 1
ATOM 559 O O . ILE A 1 70 ? 18.945 -8.664 4.454 1.00 96.12 70 ILE A O 1
ATOM 563 N N . ASN A 1 71 ? 19.649 -9.537 2.510 1.00 96.31 71 ASN A N 1
ATOM 564 C CA . ASN A 1 71 ? 20.898 -8.780 2.489 1.00 96.31 71 ASN A CA 1
ATOM 565 C C . ASN A 1 71 ? 20.659 -7.282 2.216 1.00 96.31 71 ASN A C 1
ATOM 567 O O . ASN A 1 71 ? 19.628 -6.885 1.665 1.00 96.31 71 ASN A O 1
ATOM 571 N N . GLN A 1 72 ? 21.651 -6.451 2.555 1.00 96.19 72 GLN A N 1
ATOM 572 C CA . GLN A 1 72 ? 21.547 -4.994 2.422 1.00 96.19 72 GLN A CA 1
ATOM 573 C C . GLN A 1 72 ? 21.252 -4.547 0.983 1.00 96.19 72 GLN A C 1
ATOM 575 O O . GLN A 1 72 ? 20.382 -3.714 0.778 1.00 96.19 72 GLN A O 1
ATOM 580 N N . ARG A 1 73 ? 21.876 -5.172 -0.027 1.00 97.19 73 ARG A N 1
ATOM 581 C CA . ARG A 1 73 ? 21.632 -4.837 -1.444 1.00 97.19 73 ARG A CA 1
ATOM 582 C C . ARG A 1 73 ? 20.170 -5.035 -1.852 1.00 97.19 73 ARG A C 1
ATOM 584 O O . ARG A 1 73 ? 19.616 -4.229 -2.590 1.00 97.19 73 ARG A O 1
ATOM 591 N N . THR A 1 74 ? 19.546 -6.112 -1.380 1.00 96.50 74 THR A N 1
ATOM 592 C CA . THR A 1 74 ? 18.131 -6.409 -1.649 1.00 96.50 74 THR A CA 1
ATOM 593 C C . THR A 1 74 ? 17.228 -5.403 -0.949 1.00 96.50 74 THR A C 1
ATOM 595 O O . THR A 1 74 ? 16.253 -4.942 -1.540 1.00 96.50 74 THR A O 1
ATOM 598 N N . ARG A 1 75 ? 17.578 -5.034 0.287 1.00 97.19 75 ARG A N 1
ATOM 599 C CA . ARG A 1 75 ? 16.870 -4.018 1.071 1.00 97.19 75 ARG A CA 1
ATOM 600 C C . ARG A 1 75 ? 16.922 -2.652 0.389 1.00 97.19 75 ARG A C 1
ATOM 602 O O . ARG A 1 75 ? 15.881 -2.036 0.192 1.00 97.19 75 ARG A O 1
ATOM 609 N N . ASP A 1 76 ? 18.108 -2.230 -0.041 1.00 97.50 76 ASP A N 1
ATOM 610 C CA . ASP A 1 76 ? 18.314 -0.963 -0.746 1.00 97.50 76 ASP A CA 1
ATOM 611 C C . ASP A 1 76 ? 17.534 -0.929 -2.061 1.00 97.50 76 ASP A C 1
ATOM 613 O O . ASP A 1 76 ? 16.848 0.050 -2.337 1.00 97.50 76 ASP A O 1
ATOM 617 N N . ARG A 1 77 ? 17.550 -2.024 -2.835 1.00 97.62 77 ARG A N 1
ATOM 618 C CA . ARG A 1 77 ? 16.742 -2.128 -4.058 1.00 97.62 77 ARG A CA 1
ATOM 619 C C . ARG A 1 77 ? 15.249 -1.959 -3.770 1.00 97.62 77 ARG A C 1
ATOM 621 O O . ARG A 1 77 ? 14.610 -1.146 -4.424 1.00 97.62 77 ARG A O 1
ATOM 628 N N . LYS A 1 78 ? 14.706 -2.681 -2.782 1.00 97.62 78 LYS A N 1
ATOM 629 C CA . LYS A 1 78 ? 13.285 -2.574 -2.403 1.00 97.62 78 LYS A CA 1
ATOM 630 C C . LYS A 1 78 ? 12.916 -1.162 -1.949 1.00 97.62 78 LYS A C 1
ATOM 632 O O . LYS A 1 78 ? 11.845 -0.678 -2.287 1.00 97.62 78 LYS A O 1
ATOM 637 N N . ARG A 1 79 ? 13.805 -0.479 -1.223 1.00 97.75 79 ARG A N 1
ATOM 638 C CA . ARG A 1 79 ? 13.612 0.924 -0.822 1.00 97.75 79 ARG A CA 1
ATOM 639 C C . ARG A 1 79 ? 13.615 1.888 -1.996 1.00 97.75 79 ARG A C 1
ATOM 641 O O . ARG A 1 79 ? 12.813 2.816 -2.010 1.00 97.75 79 ARG A O 1
ATOM 648 N N . VAL A 1 80 ? 14.501 1.674 -2.968 1.00 97.62 80 VAL A N 1
ATOM 649 C CA . VAL A 1 80 ? 14.500 2.450 -4.213 1.00 97.62 80 VAL A CA 1
ATOM 650 C C . VAL A 1 80 ? 13.178 2.238 -4.944 1.00 97.62 80 VAL A C 1
ATOM 652 O O . VAL A 1 80 ? 12.509 3.217 -5.245 1.00 97.62 80 VAL A O 1
ATOM 655 N N . GLU A 1 81 ? 12.752 0.989 -5.137 1.00 98.25 81 GLU A N 1
ATOM 656 C CA . GLU A 1 81 ? 11.472 0.661 -5.784 1.00 98.25 81 GLU A CA 1
ATOM 657 C C . GLU A 1 81 ? 10.274 1.275 -5.038 1.00 98.25 81 GLU A C 1
ATOM 659 O O . GLU A 1 81 ? 9.406 1.876 -5.665 1.00 98.25 81 GLU A O 1
ATOM 664 N N . LEU A 1 82 ? 10.254 1.197 -3.704 1.00 98.19 82 LEU A N 1
ATOM 665 C CA . LEU A 1 82 ? 9.230 1.813 -2.854 1.00 98.19 82 LEU A CA 1
ATOM 666 C C . LEU A 1 82 ? 9.179 3.332 -3.028 1.00 98.19 82 LEU A C 1
ATOM 668 O O . LEU A 1 82 ? 8.107 3.896 -3.245 1.00 98.19 82 LEU A O 1
ATOM 672 N N . SER A 1 83 ? 10.339 3.986 -2.977 1.00 97.00 83 SER A N 1
ATOM 673 C CA . SER A 1 83 ? 10.444 5.426 -3.195 1.00 97.00 83 SER A CA 1
ATOM 674 C C . SER A 1 83 ? 9.957 5.813 -4.592 1.00 97.00 83 SER A C 1
ATOM 676 O O . SER A 1 83 ? 9.138 6.720 -4.721 1.00 97.00 83 SER A O 1
ATOM 678 N N . GLU A 1 84 ? 10.403 5.112 -5.636 1.00 97.31 84 GLU A N 1
ATOM 679 C CA . GLU A 1 84 ? 9.996 5.369 -7.019 1.00 97.31 84 GLU A CA 1
ATOM 680 C C . GLU A 1 84 ? 8.479 5.251 -7.199 1.00 97.31 84 GLU A C 1
ATOM 682 O O . GLU A 1 84 ? 7.857 6.156 -7.754 1.00 97.31 84 GLU A O 1
ATOM 687 N N . VAL A 1 85 ? 7.869 4.168 -6.710 1.00 98.19 85 VAL A N 1
ATOM 688 C CA . VAL A 1 85 ? 6.425 3.946 -6.858 1.00 98.19 85 VAL A CA 1
ATOM 689 C C . VAL A 1 85 ? 5.629 5.062 -6.184 1.00 98.19 85 VAL A C 1
ATOM 691 O O . VAL A 1 85 ? 4.749 5.646 -6.818 1.00 98.19 85 VAL A O 1
ATOM 694 N N . MET A 1 86 ? 5.959 5.413 -4.938 1.00 96.75 86 MET A N 1
ATOM 695 C CA . MET A 1 86 ? 5.234 6.472 -4.232 1.00 96.75 86 MET A CA 1
ATOM 696 C C . MET A 1 86 ? 5.384 7.833 -4.914 1.00 96.75 86 MET A C 1
ATOM 698 O O . MET A 1 86 ? 4.386 8.522 -5.122 1.00 96.75 86 MET A O 1
ATOM 702 N N . HIS A 1 87 ? 6.608 8.215 -5.302 1.00 95.94 87 HIS A N 1
ATOM 703 C CA . HIS A 1 87 ? 6.834 9.492 -5.981 1.00 95.94 87 HIS A CA 1
ATOM 704 C C . HIS A 1 87 ? 6.096 9.553 -7.317 1.00 95.94 87 HIS A C 1
ATOM 706 O O . HIS A 1 87 ? 5.562 10.603 -7.663 1.00 95.94 87 HIS A O 1
ATOM 712 N N . ALA A 1 88 ? 6.044 8.452 -8.071 1.00 96.50 88 ALA A N 1
ATOM 713 C CA . ALA A 1 88 ? 5.317 8.419 -9.331 1.00 96.50 88 ALA A CA 1
ATOM 714 C C . ALA A 1 88 ? 3.809 8.633 -9.129 1.00 96.50 88 ALA A C 1
ATOM 716 O O . ALA A 1 88 ? 3.234 9.464 -9.827 1.00 96.50 88 ALA A O 1
ATOM 717 N N . ILE A 1 89 ? 3.190 7.950 -8.157 1.00 95.81 89 ILE A N 1
ATOM 718 C CA . ILE A 1 89 ? 1.748 8.071 -7.870 1.00 95.81 89 ILE A CA 1
ATOM 719 C C . ILE A 1 89 ? 1.405 9.498 -7.435 1.00 95.81 89 ILE A C 1
ATOM 721 O O . ILE A 1 89 ? 0.546 10.143 -8.038 1.00 95.81 89 ILE A O 1
ATOM 725 N N . LEU A 1 90 ? 2.113 10.018 -6.429 1.00 93.38 90 LEU A N 1
ATOM 726 C CA . LEU A 1 90 ? 1.851 11.356 -5.895 1.00 93.38 90 LEU A CA 1
ATOM 727 C C . LEU A 1 90 ? 2.134 12.446 -6.925 1.00 93.38 90 LEU A C 1
ATOM 729 O O . LEU A 1 90 ? 1.407 13.429 -7.002 1.00 93.38 90 LEU A O 1
ATOM 733 N N . ARG A 1 91 ? 3.151 12.267 -7.775 1.00 92.94 91 ARG A N 1
ATOM 734 C CA . ARG A 1 91 ? 3.440 13.225 -8.845 1.00 92.94 91 ARG A CA 1
ATOM 735 C C . ARG A 1 91 ? 2.384 13.204 -9.942 1.00 92.94 91 ARG A C 1
ATOM 737 O O . ARG A 1 91 ? 2.058 14.265 -10.467 1.00 92.94 91 ARG A O 1
ATOM 744 N N . GLN A 1 92 ? 1.889 12.026 -10.314 1.00 93.50 92 GLN A N 1
ATOM 745 C CA . GLN A 1 92 ? 0.869 11.891 -11.352 1.00 93.50 92 GLN A CA 1
ATOM 746 C C . GLN A 1 92 ? -0.452 12.541 -10.936 1.00 93.50 92 GLN A C 1
ATOM 748 O O . GLN A 1 92 ? -1.122 13.140 -11.773 1.00 93.50 92 GLN A O 1
ATOM 753 N N . HIS A 1 93 ? -0.781 12.469 -9.644 1.00 92.19 93 HIS A N 1
ATOM 754 C CA . HIS A 1 93 ? -2.060 12.917 -9.091 1.00 92.19 93 HIS A CA 1
ATOM 755 C C . HIS A 1 93 ? -1.905 14.046 -8.067 1.00 92.19 93 HIS A C 1
ATOM 757 O O . HIS A 1 93 ? -2.724 14.183 -7.161 1.00 92.19 93 HIS A O 1
ATOM 763 N N . SER A 1 94 ? -0.877 14.889 -8.214 1.00 88.94 94 SER A N 1
ATOM 764 C CA . SER A 1 94 ? -0.490 15.896 -7.208 1.00 88.94 94 SER A CA 1
ATOM 765 C C . SER A 1 94 ? -1.532 16.991 -6.958 1.00 88.94 94 SER A C 1
ATOM 767 O O . SER A 1 94 ? -1.377 17.800 -6.051 1.00 88.94 94 SER A O 1
ATOM 769 N N . CYS A 1 95 ? -2.559 17.091 -7.806 1.00 86.19 95 CYS A N 1
ATOM 770 C CA . CYS A 1 95 ? -3.688 17.998 -7.607 1.00 86.19 95 CYS A CA 1
ATOM 771 C C . CYS A 1 95 ? -4.753 17.442 -6.651 1.00 86.19 95 CYS A C 1
ATOM 773 O O . CYS A 1 95 ? -5.620 18.201 -6.225 1.00 86.19 95 CYS A O 1
ATOM 775 N N . HIS A 1 96 ? -4.706 16.144 -6.341 1.00 84.06 96 HIS A N 1
ATOM 776 C CA . HIS A 1 96 ? -5.706 15.455 -5.521 1.00 84.06 96 HIS A CA 1
ATOM 777 C C . HIS A 1 96 ? -5.099 14.680 -4.352 1.00 84.06 96 HIS A C 1
ATOM 779 O O . HIS A 1 96 ? -5.761 14.538 -3.330 1.00 84.06 96 HIS A O 1
ATOM 785 N N . LEU A 1 97 ? -3.869 14.183 -4.500 1.00 89.38 97 LEU A N 1
ATOM 786 C CA . LEU A 1 97 ? -3.205 13.353 -3.502 1.00 89.38 97 LEU A CA 1
ATOM 787 C C . LEU A 1 97 ? -2.027 14.097 -2.870 1.00 89.38 97 LEU A C 1
ATOM 789 O O . LEU A 1 97 ? -1.207 14.685 -3.578 1.00 89.38 97 LEU A O 1
ATOM 793 N N . GLY A 1 98 ? -1.933 14.010 -1.547 1.00 88.38 98 GLY A N 1
ATOM 794 C CA . GLY A 1 98 ? -0.756 14.346 -0.754 1.00 88.38 98 GLY A CA 1
ATOM 795 C C . GLY A 1 98 ? -0.313 13.148 0.084 1.00 88.38 98 GLY A C 1
ATOM 796 O O . GLY A 1 98 ? -1.105 12.259 0.401 1.00 88.38 98 GLY A O 1
ATOM 797 N N . TYR A 1 99 ? 0.968 13.094 0.430 1.00 91.19 99 TYR A N 1
ATOM 798 C CA . TYR A 1 99 ? 1.510 12.029 1.264 1.00 91.19 99 TYR A CA 1
ATOM 799 C C . TYR A 1 99 ? 0.997 12.123 2.705 1.00 91.19 99 TYR A C 1
ATOM 801 O O . TYR A 1 99 ? 1.048 13.186 3.326 1.00 91.19 99 TYR A O 1
ATOM 809 N N . PHE A 1 100 ? 0.632 10.976 3.276 1.00 89.12 100 PHE A N 1
ATOM 810 C CA . PHE A 1 100 ? 0.477 10.798 4.717 1.00 89.12 100 PHE A CA 1
ATOM 811 C C . PHE A 1 100 ? 1.460 9.736 5.226 1.00 89.12 100 PHE A C 1
ATOM 813 O O . PHE A 1 100 ? 1.817 8.788 4.515 1.00 89.12 100 PHE A O 1
ATOM 820 N N . GLN A 1 101 ? 1.879 9.866 6.487 1.00 89.50 101 GLN A N 1
ATOM 821 C CA . GLN A 1 101 ? 2.761 8.890 7.122 1.00 89.50 101 GLN A CA 1
ATOM 822 C C . GLN A 1 101 ? 2.037 7.544 7.278 1.00 89.50 101 GLN A C 1
ATOM 824 O O . GLN A 1 101 ? 1.060 7.433 8.014 1.00 89.50 101 GLN A O 1
ATOM 829 N N . GLY A 1 102 ? 2.541 6.520 6.590 1.00 90.31 102 GLY A N 1
ATOM 830 C CA . GLY A 1 102 ? 1.952 5.176 6.538 1.00 90.31 102 GLY A CA 1
ATOM 831 C C . GLY A 1 102 ? 1.558 4.732 5.128 1.00 90.31 102 GLY A C 1
ATOM 832 O O . GLY A 1 102 ? 1.404 3.536 4.887 1.00 90.31 102 GLY A O 1
ATOM 833 N N . PHE A 1 103 ?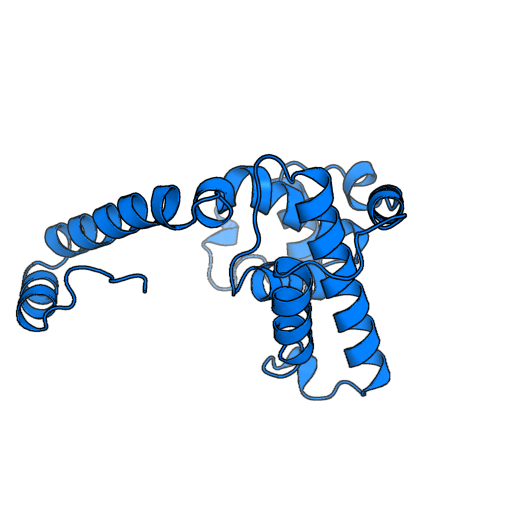 1.490 5.649 4.152 1.00 94.62 103 PHE A N 1
ATOM 834 C CA . PHE A 1 103 ? 1.247 5.264 2.756 1.00 94.62 103 PHE A CA 1
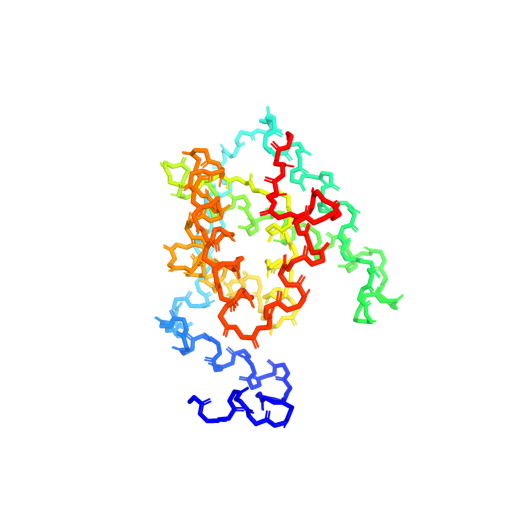ATOM 835 C C . PHE A 1 103 ? 2.333 4.314 2.219 1.00 94.62 103 PHE A C 1
ATOM 837 O O . PHE A 1 103 ? 2.044 3.393 1.455 1.00 94.62 103 PHE A O 1
ATOM 844 N N . HIS A 1 104 ? 3.578 4.475 2.675 1.00 96.62 104 HIS A N 1
ATOM 845 C CA . HIS A 1 104 ? 4.681 3.588 2.311 1.00 96.62 104 HIS A CA 1
ATOM 846 C C . HIS A 1 104 ? 4.456 2.126 2.718 1.00 96.62 104 HIS A C 1
ATOM 848 O O . HIS A 1 104 ? 4.859 1.235 1.974 1.00 96.62 104 HIS A O 1
ATOM 854 N N . ASP A 1 105 ? 3.791 1.858 3.845 1.00 96.06 105 ASP A N 1
ATOM 855 C CA . ASP A 1 105 ? 3.495 0.490 4.275 1.00 96.06 105 ASP A CA 1
ATOM 856 C C . ASP A 1 105 ? 2.474 -0.166 3.340 1.00 96.06 105 ASP A C 1
ATOM 858 O O . ASP A 1 105 ? 2.645 -1.321 2.947 1.00 96.06 105 ASP A O 1
ATOM 862 N N . VAL A 1 106 ? 1.467 0.593 2.891 1.00 96.12 106 VAL A N 1
ATOM 863 C CA . VAL A 1 106 ? 0.485 0.130 1.896 1.00 96.12 106 VAL A CA 1
ATOM 864 C C . VAL A 1 106 ? 1.173 -0.223 0.577 1.00 96.12 106 VAL A C 1
ATOM 866 O O . VAL A 1 106 ? 0.972 -1.311 0.035 1.00 96.12 106 VAL A O 1
ATOM 869 N N . VAL A 1 107 ? 2.025 0.668 0.062 1.00 97.88 107 VAL A N 1
ATOM 870 C CA . VAL A 1 107 ? 2.764 0.420 -1.187 1.00 97.88 107 VAL A CA 1
ATOM 871 C C . VAL A 1 107 ? 3.719 -0.767 -1.041 1.00 97.88 107 VAL A C 1
ATOM 873 O O . VAL A 1 107 ? 3.860 -1.570 -1.968 1.00 97.88 107 VAL A O 1
ATOM 876 N N . LEU A 1 108 ? 4.340 -0.929 0.130 1.00 97.12 108 LEU A N 1
ATOM 877 C CA . LEU A 1 108 ? 5.246 -2.038 0.400 1.00 97.12 108 LEU A CA 1
ATOM 878 C C . LEU A 1 108 ? 4.531 -3.397 0.356 1.00 97.12 108 LEU A C 1
ATOM 880 O O . LEU A 1 108 ? 5.100 -4.344 -0.182 1.00 97.12 108 LEU A O 1
ATOM 884 N N . VAL A 1 109 ? 3.273 -3.498 0.811 1.00 96.25 109 VAL A N 1
ATOM 885 C CA . VAL A 1 109 ? 2.469 -4.733 0.671 1.00 96.25 109 VAL A CA 1
ATOM 886 C C . VAL A 1 109 ? 2.352 -5.146 -0.799 1.00 96.25 109 VAL A C 1
ATOM 888 O O . VAL A 1 109 ? 2.542 -6.318 -1.146 1.00 96.25 109 VAL A O 1
ATOM 891 N N . PHE A 1 110 ? 2.087 -4.188 -1.687 1.00 97.00 110 PHE A N 1
ATOM 892 C CA . PHE A 1 110 ? 1.989 -4.466 -3.117 1.00 97.00 110 PHE A CA 1
ATOM 893 C C . PHE A 1 110 ? 3.341 -4.818 -3.747 1.00 97.00 110 PHE A C 1
ATOM 895 O O . PHE A 1 110 ? 3.383 -5.682 -4.622 1.00 97.00 110 PHE A O 1
ATOM 902 N N . LEU A 1 111 ? 4.443 -4.225 -3.281 1.00 96.75 111 LEU A N 1
ATOM 903 C CA . LEU A 1 111 ? 5.801 -4.582 -3.716 1.00 96.75 111 LEU A CA 1
ATOM 904 C C . LEU A 1 111 ? 6.258 -5.963 -3.238 1.00 96.75 111 LEU A C 1
ATOM 906 O O . LEU A 1 111 ? 7.061 -6.603 -3.913 1.00 96.75 111 LEU A O 1
ATOM 910 N N . GLU A 1 112 ? 5.773 -6.438 -2.091 1.00 95.25 112 GLU A N 1
ATOM 911 C CA . GLU A 1 112 ? 6.009 -7.823 -1.666 1.00 95.25 112 GLU A CA 1
ATOM 912 C C . GLU A 1 112 ? 5.116 -8.821 -2.409 1.00 95.25 112 GLU A C 1
ATOM 914 O O . GLU A 1 112 ? 5.474 -9.988 -2.557 1.00 95.25 112 GLU A O 1
ATOM 919 N N . THR A 1 113 ? 3.969 -8.366 -2.916 1.00 94.62 113 THR A N 1
ATOM 920 C CA . THR A 1 113 ? 3.024 -9.228 -3.631 1.00 94.62 113 THR A CA 1
ATOM 921 C C . THR A 1 113 ? 3.328 -9.318 -5.125 1.00 94.62 113 THR A C 1
ATOM 923 O O . THR A 1 113 ? 3.128 -10.376 -5.713 1.00 94.62 113 THR A O 1
ATOM 926 N N . GLY A 1 114 ? 3.810 -8.245 -5.758 1.00 94.38 114 GLY A N 1
ATOM 927 C CA . GLY A 1 114 ? 3.928 -8.097 -7.212 1.00 94.38 114 GLY A CA 1
ATOM 928 C C . GLY A 1 114 ? 5.290 -7.598 -7.700 1.00 94.38 114 GLY A C 1
ATOM 929 O O . GLY A 1 114 ? 6.221 -7.376 -6.934 1.00 94.38 114 GLY A O 1
ATOM 930 N N . THR A 1 115 ? 5.410 -7.402 -9.014 1.00 96.44 115 THR A N 1
ATOM 931 C CA . THR A 1 115 ? 6.534 -6.642 -9.591 1.00 96.44 115 THR A CA 1
ATOM 932 C C . THR A 1 115 ? 6.374 -5.142 -9.298 1.00 96.44 115 THR A C 1
ATOM 934 O O . THR A 1 115 ? 5.256 -4.702 -9.033 1.00 96.44 115 THR A O 1
ATOM 937 N N . PRO A 1 116 ? 7.422 -4.303 -9.426 1.00 97.50 116 PRO A N 1
ATOM 938 C CA . PRO A 1 116 ? 7.276 -2.854 -9.247 1.00 97.50 116 PRO A CA 1
ATOM 939 C C . PRO A 1 116 ? 6.233 -2.204 -10.167 1.00 97.50 116 PRO A C 1
ATOM 941 O O . PRO A 1 116 ? 5.602 -1.227 -9.784 1.00 97.50 116 PRO A O 1
ATOM 944 N N . ALA A 1 117 ? 6.025 -2.748 -11.373 1.00 97.94 117 ALA A N 1
ATOM 945 C CA . ALA A 1 117 ? 4.968 -2.275 -12.265 1.00 97.94 117 ALA A CA 1
ATOM 946 C C . ALA A 1 117 ? 3.580 -2.615 -11.713 1.00 97.94 117 ALA A C 1
ATOM 948 O O . ALA A 1 117 ? 2.748 -1.726 -11.568 1.00 97.94 117 ALA A O 1
ATOM 949 N N . GLN A 1 118 ? 3.369 -3.870 -11.312 1.00 97.88 118 GLN A N 1
ATOM 950 C CA . GLN A 1 118 ? 2.106 -4.295 -10.712 1.00 97.88 118 GLN A CA 1
ATOM 951 C C . GLN A 1 118 ? 1.824 -3.514 -9.427 1.00 97.88 118 GLN A C 1
ATOM 953 O O . GLN A 1 118 ? 0.700 -3.072 -9.214 1.00 97.88 118 GLN A O 1
ATOM 958 N N . ALA A 1 119 ? 2.846 -3.305 -8.595 1.00 98.06 119 ALA A N 1
ATOM 959 C CA . ALA A 1 119 ? 2.721 -2.558 -7.357 1.00 98.06 119 ALA A CA 1
ATOM 960 C C . ALA A 1 119 ? 2.328 -1.100 -7.595 1.00 98.06 119 ALA A C 1
ATOM 962 O O . ALA A 1 119 ? 1.430 -0.615 -6.915 1.00 98.06 119 ALA A O 1
ATOM 963 N N . PHE A 1 120 ? 2.934 -0.435 -8.585 1.00 98.38 120 PHE A N 1
ATOM 964 C CA . PHE A 1 120 ? 2.536 0.910 -8.994 1.00 98.38 120 PHE A CA 1
ATOM 965 C C . PHE A 1 120 ? 1.053 0.971 -9.366 1.00 98.38 120 PHE A C 1
ATOM 967 O O . PHE A 1 120 ? 0.314 1.735 -8.757 1.00 98.38 120 PHE A O 1
ATOM 974 N N . HIS A 1 121 ? 0.603 0.133 -10.304 1.00 98.12 121 HIS A N 1
ATOM 975 C CA . HIS A 1 121 ? -0.775 0.203 -10.806 1.00 98.12 121 HIS A CA 1
ATOM 976 C C . HIS A 1 121 ? -1.805 -0.186 -9.742 1.00 98.12 121 HIS A C 1
ATOM 978 O O . HIS A 1 121 ? -2.861 0.436 -9.644 1.00 98.12 121 HIS A O 1
ATOM 984 N N . MET A 1 122 ? -1.498 -1.184 -8.905 1.00 97.94 122 MET A N 1
ATOM 985 C CA . MET A 1 122 ? -2.374 -1.567 -7.794 1.00 97.94 122 MET A CA 1
ATOM 986 C C . MET A 1 122 ? -2.464 -0.463 -6.738 1.00 97.94 122 MET A C 1
ATOM 988 O O . MET A 1 122 ? -3.566 -0.100 -6.326 1.00 97.94 122 MET A O 1
ATOM 992 N N . ALA A 1 123 ? -1.323 0.091 -6.324 1.00 97.69 123 ALA A N 1
ATOM 993 C CA . ALA A 1 123 ? -1.286 1.164 -5.342 1.00 97.69 123 ALA A CA 1
ATOM 994 C C . ALA A 1 123 ? -1.936 2.447 -5.873 1.00 97.69 123 ALA A C 1
ATOM 996 O O . ALA A 1 123 ? -2.639 3.109 -5.121 1.00 97.69 123 ALA A O 1
ATOM 997 N N . GLU A 1 124 ? -1.765 2.774 -7.156 1.00 97.12 124 GLU A N 1
ATOM 998 C CA . GLU A 1 124 ? -2.430 3.904 -7.810 1.00 97.12 124 GLU A CA 1
ATOM 999 C C . GLU A 1 124 ? -3.956 3.741 -7.793 1.00 97.12 124 GLU A C 1
ATOM 1001 O O . GLU A 1 124 ? -4.674 4.646 -7.366 1.00 97.12 124 GLU A O 1
ATOM 1006 N N . ARG A 1 125 ? -4.467 2.570 -8.198 1.00 96.38 125 ARG A N 1
ATOM 1007 C CA . ARG A 1 125 ? -5.904 2.262 -8.134 1.00 96.38 125 ARG A CA 1
ATOM 1008 C C . ARG A 1 125 ? -6.439 2.351 -6.710 1.00 96.38 125 ARG A C 1
ATOM 1010 O O . ARG A 1 125 ? -7.513 2.904 -6.486 1.00 96.38 125 ARG A O 1
ATOM 1017 N N . LEU A 1 126 ? -5.708 1.813 -5.740 1.00 95.88 126 LEU A N 1
ATOM 1018 C CA . LEU A 1 126 ? -6.123 1.895 -4.346 1.00 95.88 126 LEU A CA 1
ATOM 1019 C C . LEU A 1 126 ? -6.129 3.354 -3.860 1.00 95.88 126 LEU A C 1
ATOM 1021 O O . LEU A 1 126 ? -7.109 3.790 -3.260 1.00 95.88 126 LEU A O 1
ATOM 1025 N N . ALA A 1 127 ? -5.085 4.118 -4.188 1.00 94.19 127 ALA A N 1
ATOM 1026 C CA . ALA A 1 127 ? -4.934 5.524 -3.829 1.00 94.19 127 ALA A CA 1
ATOM 1027 C C . ALA A 1 127 ? -6.083 6.400 -4.347 1.00 94.19 127 ALA A C 1
ATOM 1029 O O . ALA A 1 127 ? -6.607 7.219 -3.601 1.00 94.19 127 ALA A O 1
ATOM 1030 N N . LEU A 1 128 ? -6.498 6.202 -5.601 1.00 92.56 128 LEU A N 1
ATOM 1031 C CA . LEU A 1 128 ? -7.511 7.032 -6.261 1.00 92.56 128 LEU A CA 1
ATOM 1032 C C . LEU A 1 128 ? -8.959 6.719 -5.879 1.00 92.56 128 LEU A C 1
ATOM 1034 O O . LEU A 1 128 ? -9.823 7.579 -6.056 1.00 92.56 128 LEU A O 1
ATOM 1038 N N . PHE A 1 129 ? -9.242 5.491 -5.444 1.00 90.94 129 PHE A N 1
ATOM 1039 C CA . PHE A 1 129 ? -10.625 5.028 -5.274 1.00 90.94 129 PHE A CA 1
ATOM 1040 C C . PHE A 1 129 ? -10.967 4.574 -3.857 1.00 90.94 129 PHE A C 1
ATOM 1042 O O . PHE A 1 129 ? -12.143 4.547 -3.511 1.00 90.94 129 PHE A O 1
ATOM 1049 N N . HIS A 1 130 ? -9.973 4.200 -3.052 1.00 89.50 130 HIS A N 1
ATOM 1050 C CA . HIS A 1 130 ? -10.202 3.624 -1.723 1.00 89.50 130 HIS A CA 1
ATOM 1051 C C . HIS A 1 130 ? -9.489 4.388 -0.614 1.00 89.50 130 HIS A C 1
ATOM 1053 O O . HIS A 1 130 ? -9.913 4.303 0.534 1.00 89.50 130 HIS A O 1
ATOM 1059 N N . LEU A 1 131 ? -8.412 5.104 -0.948 1.00 87.69 131 LEU A N 1
ATOM 1060 C CA . LEU A 1 131 ? -7.639 5.889 0.010 1.00 87.69 131 LEU A CA 1
ATOM 1061 C C . LEU A 1 131 ? -7.737 7.395 -0.235 1.00 87.69 131 LEU A C 1
ATOM 1063 O O . LEU A 1 131 ? -6.955 8.152 0.330 1.00 87.69 131 LEU A O 1
ATOM 1067 N N . THR A 1 132 ? -8.663 7.839 -1.086 1.00 83.06 132 THR A N 1
ATOM 1068 C CA . THR A 1 132 ? -8.777 9.248 -1.477 1.00 83.06 132 THR A CA 1
ATOM 1069 C C . THR A 1 132 ? -9.033 10.140 -0.274 1.00 83.06 132 THR A C 1
ATOM 1071 O O . THR A 1 132 ? -8.415 11.189 -0.172 1.00 83.06 132 THR A O 1
ATOM 1074 N N . ASP A 1 133 ? -9.864 9.702 0.672 1.00 79.56 133 ASP A N 1
ATOM 1075 C CA . ASP A 1 133 ? -10.161 10.464 1.888 1.00 79.56 133 ASP A CA 1
ATOM 1076 C C . ASP A 1 133 ? -8.938 10.562 2.820 1.00 79.56 133 ASP A C 1
ATOM 1078 O O . ASP A 1 133 ? -8.756 11.568 3.498 1.00 79.56 133 ASP A O 1
ATOM 1082 N N . GLN A 1 134 ? -8.064 9.550 2.823 1.00 78.00 134 GLN A N 1
ATOM 1083 C CA . GLN A 1 134 ? -6.832 9.500 3.622 1.00 78.00 134 GLN A CA 1
ATOM 1084 C C . GLN A 1 134 ? -5.631 10.147 2.918 1.00 78.00 134 GLN A C 1
ATOM 1086 O O . GLN A 1 134 ? -4.656 10.497 3.570 1.00 78.00 134 GLN A O 1
ATOM 1091 N N . LEU A 1 135 ? -5.667 10.280 1.593 1.00 74.19 135 LEU A N 1
ATOM 1092 C CA . LEU A 1 135 ? -4.650 10.962 0.785 1.00 74.19 135 LEU A CA 1
ATOM 1093 C C . LEU A 1 135 ? -5.081 12.385 0.402 1.00 74.19 135 LEU A C 1
ATOM 1095 O O . LEU A 1 135 ? -4.314 13.100 -0.244 1.00 74.19 135 LEU A O 1
ATOM 1099 N N . CYS A 1 136 ? -6.298 12.793 0.775 1.00 75.81 136 CYS A N 1
ATOM 1100 C CA . CYS A 1 136 ? -6.820 14.129 0.534 1.00 75.81 136 CYS A CA 1
ATOM 1101 C C . CYS A 1 136 ? -5.957 15.167 1.255 1.00 75.81 136 CYS A C 1
ATOM 1103 O O . CYS A 1 136 ? -5.432 14.932 2.344 1.00 75.81 136 CYS A O 1
ATOM 1105 N N . CYS A 1 137 ? -5.840 16.344 0.648 1.00 65.38 137 CYS A N 1
ATOM 1106 C CA . CYS A 1 137 ? -5.238 17.501 1.283 1.00 65.38 137 CYS A CA 1
ATOM 1107 C C . CYS A 1 137 ? -6.318 18.575 1.514 1.00 65.38 137 CYS A C 1
ATOM 1109 O O . CYS A 1 137 ? -6.878 19.071 0.531 1.00 65.38 137 CYS A O 1
ATOM 1111 N N . PRO A 1 138 ? -6.587 18.976 2.772 1.00 70.19 138 PRO A N 1
ATOM 1112 C CA . PRO A 1 138 ? -5.939 18.527 4.009 1.00 70.19 138 PRO A CA 1
ATOM 11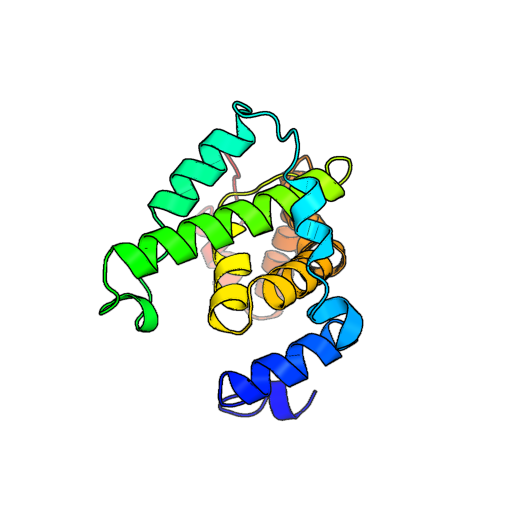13 C C . PRO A 1 138 ? -6.472 17.168 4.516 1.00 70.19 138 PRO A C 1
ATOM 1115 O O . PRO A 1 138 ? -7.638 16.826 4.335 1.00 70.19 138 PRO A O 1
ATOM 1118 N N . PHE A 1 139 ? -5.584 16.398 5.152 1.00 70.12 139 PHE A N 1
ATOM 1119 C CA . PHE A 1 139 ? -5.795 15.007 5.590 1.00 70.12 139 PHE A CA 1
ATOM 1120 C C . PHE A 1 139 ? -6.993 14.810 6.533 1.00 70.12 139 PHE A C 1
ATOM 1122 O O . PHE A 1 139 ? -7.715 13.815 6.469 1.00 70.12 139 PHE A O 1
ATOM 1129 N N . ASP A 1 140 ? -7.210 15.772 7.423 1.00 74.00 140 ASP A N 1
ATOM 1130 C CA . ASP A 1 140 ? -8.249 15.741 8.447 1.00 74.00 140 ASP A CA 1
ATOM 1131 C C . ASP A 1 140 ? -9.668 15.816 7.865 1.00 74.00 140 ASP A C 1
ATOM 1133 O O . ASP A 1 140 ? -10.586 15.211 8.421 1.00 74.00 140 ASP A O 1
ATOM 1137 N N . GLN A 1 141 ? -9.852 16.482 6.720 1.00 79.31 141 GLN A N 1
ATOM 1138 C CA . GLN A 1 141 ? -11.166 16.634 6.089 1.00 79.31 141 GLN A CA 1
ATOM 1139 C C . GLN A 1 141 ? -11.803 15.301 5.692 1.00 79.31 141 GLN A C 1
ATOM 1141 O O . GLN A 1 141 ? -13.016 15.151 5.833 1.00 79.31 141 GLN A O 1
ATOM 1146 N N . GLY A 1 142 ? -11.010 14.343 5.209 1.00 77.38 142 GLY A N 1
ATOM 1147 C CA . GLY A 1 142 ? -11.515 13.016 4.859 1.00 77.38 142 GLY A CA 1
ATOM 1148 C C . GLY A 1 142 ? -11.572 12.067 6.057 1.00 77.38 142 GLY A C 1
ATOM 1149 O O . GLY A 1 142 ? -12.526 11.304 6.206 1.00 77.38 142 GLY A O 1
ATOM 1150 N N . LEU A 1 143 ? -10.583 12.128 6.954 1.00 80.06 143 LEU A N 1
ATOM 1151 C CA . LEU A 1 143 ? -10.455 11.143 8.029 1.00 80.06 143 LEU A CA 1
ATOM 1152 C C . LEU A 1 143 ? -11.366 11.400 9.238 1.00 80.06 143 LEU A C 1
ATOM 1154 O O . LEU A 1 143 ? -11.902 10.447 9.808 1.00 80.06 143 LEU A O 1
ATOM 1158 N N . VAL A 1 144 ? -11.562 12.659 9.644 1.00 83.62 144 VAL A N 1
ATOM 1159 C CA . VAL A 1 144 ? -12.366 12.990 10.836 1.00 83.62 144 VAL A CA 1
ATOM 1160 C C . VAL A 1 144 ? -13.812 12.478 10.719 1.00 83.62 144 VAL A C 1
ATOM 1162 O O . VAL A 1 144 ? -14.280 11.842 11.669 1.00 83.62 144 VAL A O 1
ATOM 1165 N N . PRO A 1 145 ? -14.521 12.637 9.581 1.00 85.75 145 PRO A N 1
ATOM 1166 C CA . PRO A 1 145 ? -15.852 12.055 9.411 1.00 85.75 145 PRO A CA 1
ATOM 1167 C C . PRO A 1 145 ? -15.874 10.525 9.547 1.00 85.75 145 PRO A C 1
ATOM 1169 O O . PRO A 1 145 ? -16.769 9.984 10.198 1.00 85.75 145 PRO A O 1
ATOM 1172 N N . LEU A 1 146 ? -14.881 9.824 8.984 1.00 85.25 146 LEU A N 1
ATOM 1173 C CA . LEU A 1 146 ? -14.780 8.361 9.068 1.00 85.25 146 LEU A CA 1
ATOM 1174 C C . LEU A 1 146 ? -14.592 7.887 10.514 1.00 85.25 146 LEU A C 1
ATOM 1176 O O . LEU A 1 146 ? -15.214 6.912 10.939 1.00 85.25 146 LEU A O 1
ATOM 1180 N N . LEU A 1 147 ? -13.781 8.599 11.297 1.00 85.19 147 LEU A N 1
ATOM 1181 C CA . LEU A 1 147 ? -13.619 8.311 12.722 1.00 85.19 147 LEU A CA 1
ATOM 1182 C C . LEU A 1 147 ? -14.875 8.625 13.529 1.00 85.19 147 LEU A C 1
ATOM 1184 O O . LEU A 1 147 ? -15.225 7.867 14.432 1.00 85.19 147 LEU A O 1
ATOM 1188 N N . GLY A 1 148 ? -15.603 9.682 13.169 1.00 87.62 148 GLY A N 1
ATOM 1189 C CA . GLY A 1 148 ? -16.924 9.943 13.730 1.00 87.62 148 GLY A CA 1
ATOM 1190 C C . GLY A 1 148 ? -17.848 8.736 13.557 1.00 87.62 148 GLY A C 1
ATOM 1191 O O . GLY A 1 148 ? -18.471 8.295 14.524 1.00 87.62 148 GLY A O 1
ATOM 1192 N N . VAL A 1 149 ? -17.888 8.141 12.359 1.00 90.69 149 VAL A N 1
ATOM 1193 C CA . VAL A 1 149 ? -18.673 6.922 12.095 1.00 90.69 149 VAL A CA 1
ATOM 1194 C C . VAL A 1 149 ? -18.223 5.760 12.983 1.00 90.69 149 VAL A C 1
ATOM 1196 O O . VAL A 1 149 ? -19.080 5.069 13.532 1.00 90.69 149 VAL A O 1
ATOM 1199 N N . LEU A 1 150 ? -16.916 5.564 13.190 1.00 90.94 150 LEU A N 1
ATOM 1200 C CA . LEU A 1 150 ? -16.401 4.516 14.079 1.00 90.94 150 LEU A CA 1
ATOM 1201 C C . LEU A 1 150 ? -16.989 4.631 15.492 1.00 90.94 150 LEU A C 1
ATOM 1203 O O . LEU A 1 150 ? -17.545 3.656 15.993 1.00 90.94 150 LEU A O 1
ATOM 1207 N N . PHE A 1 151 ? -16.934 5.808 16.120 1.00 90.56 151 PHE A N 1
ATOM 1208 C CA . PHE A 1 151 ? -17.471 5.987 17.475 1.00 90.56 151 PHE A CA 1
ATOM 1209 C C . PHE A 1 151 ? -18.990 5.790 17.545 1.00 90.56 151 PHE A C 1
ATOM 1211 O O . PHE A 1 151 ? -19.495 5.220 18.516 1.00 90.56 151 PHE A O 1
ATOM 1218 N N . HIS A 1 152 ? -19.725 6.179 16.498 1.00 92.56 152 HIS A N 1
ATOM 1219 C CA . HIS A 1 152 ? -21.157 5.888 16.403 1.00 92.56 152 HIS A CA 1
ATOM 1220 C C . HIS A 1 152 ? -21.424 4.380 16.310 1.00 92.56 152 HIS A C 1
ATOM 1222 O O . HIS A 1 152 ? -22.319 3.874 16.987 1.00 92.56 152 HIS A O 1
ATOM 1228 N N . LEU A 1 153 ? -20.640 3.645 15.517 1.00 95.25 153 LEU A N 1
ATOM 1229 C CA . LEU A 1 153 ? -20.761 2.190 15.409 1.00 95.25 153 LEU A CA 1
ATOM 1230 C C . LEU A 1 153 ? -20.435 1.496 16.735 1.00 95.25 153 LEU A C 1
ATOM 1232 O O . LEU A 1 153 ? -21.185 0.613 17.145 1.00 95.25 153 LEU A O 1
ATOM 1236 N N . VAL A 1 154 ? -19.379 1.924 17.436 1.00 94.50 154 VAL A N 1
ATOM 1237 C CA . VAL A 1 154 ? -19.037 1.395 18.768 1.00 94.50 154 VAL A CA 1
ATOM 1238 C C . VAL A 1 154 ? -20.196 1.618 19.732 1.00 94.50 154 VAL A C 1
ATOM 1240 O O . VAL A 1 154 ? -20.637 0.669 20.364 1.00 94.50 154 VAL A O 1
ATOM 1243 N N . ARG A 1 155 ? -20.771 2.825 19.782 1.00 94.88 155 ARG A N 1
ATOM 1244 C CA . ARG A 1 155 ? -21.931 3.124 20.638 1.00 94.88 155 ARG A CA 1
ATOM 1245 C C . ARG A 1 155 ? -23.137 2.223 20.357 1.00 94.88 155 ARG A C 1
ATOM 1247 O O . ARG A 1 155 ? -23.841 1.855 21.294 1.00 94.88 155 ARG A O 1
ATOM 1254 N N . LEU A 1 156 ? -23.395 1.900 19.088 1.00 96.88 156 LEU A N 1
ATOM 1255 C CA . LEU A 1 156 ? -24.519 1.050 18.683 1.00 96.88 156 LEU A CA 1
ATOM 1256 C C . LEU A 1 156 ? -24.295 -0.433 19.004 1.00 96.88 156 LEU A C 1
ATOM 1258 O O . LEU A 1 156 ? -25.258 -1.139 19.295 1.00 96.88 156 LEU A O 1
ATOM 1262 N N . LEU A 1 157 ? -23.051 -0.905 18.916 1.00 97.56 157 LEU A N 1
ATOM 1263 C CA . LEU A 1 157 ? -22.700 -2.315 19.097 1.00 97.56 157 LEU A CA 1
ATOM 1264 C C . LEU A 1 157 ? -22.322 -2.656 20.546 1.00 97.56 157 LEU A C 1
ATOM 1266 O O . LEU A 1 157 ? -22.589 -3.768 20.992 1.00 97.56 157 LEU A O 1
ATOM 1270 N N . ASP A 1 158 ? -21.720 -1.711 21.269 1.00 97.38 158 ASP A N 1
ATOM 1271 C CA . ASP A 1 158 ? -21.204 -1.870 22.630 1.00 97.38 158 ASP A CA 1
ATOM 1272 C C . ASP A 1 158 ? -21.244 -0.530 23.396 1.00 97.38 158 ASP A C 1
ATOM 1274 O O . ASP A 1 158 ? -20.289 0.252 23.432 1.00 97.38 158 ASP A O 1
ATOM 1278 N N . GLY A 1 159 ? -22.396 -0.252 24.013 1.00 96.50 159 GLY A N 1
ATOM 1279 C CA . GLY A 1 159 ? -22.616 0.946 24.830 1.00 96.50 159 GLY A CA 1
ATOM 1280 C C . GLY A 1 159 ? -21.636 1.086 26.005 1.00 96.50 159 GLY A C 1
ATOM 1281 O O . GLY A 1 159 ? -21.034 2.151 26.129 1.00 96.50 159 GLY A O 1
ATOM 1282 N N . PRO A 1 160 ? -21.423 0.041 26.832 1.00 97.50 160 PRO A N 1
ATOM 1283 C CA . PRO A 1 160 ? -20.450 0.086 27.923 1.00 97.50 160 PRO A CA 1
ATOM 1284 C C . PRO A 1 160 ? -19.030 0.445 27.473 1.00 97.50 160 PRO A C 1
ATOM 1286 O O . PRO A 1 160 ? -18.379 1.264 28.121 1.00 97.50 160 PRO A O 1
ATOM 1289 N N . LEU A 1 161 ? -18.551 -0.115 26.354 1.00 95.69 161 LEU A N 1
ATOM 1290 C CA . LEU A 1 161 ? -17.251 0.266 25.797 1.00 95.69 161 LEU A CA 1
ATOM 1291 C C . LEU A 1 161 ? -17.240 1.731 25.344 1.00 95.69 161 LEU A C 1
ATOM 1293 O O . LEU A 1 161 ? -16.276 2.448 25.604 1.00 95.69 161 LEU A O 1
ATOM 1297 N N . ALA A 1 162 ? -18.307 2.190 24.688 1.00 94.19 162 ALA A N 1
ATOM 1298 C CA . ALA A 1 162 ? -18.411 3.579 24.255 1.00 94.19 162 ALA A CA 1
ATOM 1299 C C . ALA A 1 162 ? -18.409 4.566 25.434 1.00 94.19 162 ALA A C 1
ATOM 1301 O O . ALA A 1 162 ? -17.777 5.615 25.338 1.00 94.19 162 ALA A O 1
ATOM 1302 N N . ASP A 1 163 ? -19.085 4.242 26.537 1.00 94.94 163 ASP A N 1
ATOM 1303 C CA . ASP A 1 163 ? -19.086 5.072 27.745 1.00 94.94 163 ASP A CA 1
ATOM 1304 C C . ASP A 1 163 ? -17.698 5.092 28.400 1.00 94.94 163 ASP A C 1
ATOM 1306 O O . ASP A 1 163 ? -17.195 6.167 28.718 1.00 94.94 163 ASP A O 1
ATOM 1310 N N . ALA A 1 164 ? -17.017 3.944 28.481 1.00 94.94 164 ALA A N 1
ATOM 1311 C CA . ALA A 1 164 ? -15.645 3.876 28.985 1.00 94.94 164 ALA A CA 1
ATOM 1312 C C . ALA A 1 164 ? -14.657 4.709 28.144 1.00 94.94 164 ALA A C 1
ATOM 1314 O O . ALA A 1 164 ? -13.757 5.342 28.694 1.00 94.94 164 ALA A O 1
ATOM 1315 N N . LEU A 1 165 ? -14.824 4.749 26.816 1.00 92.75 165 LEU A N 1
ATOM 1316 C CA . LEU A 1 165 ? -14.016 5.605 25.938 1.00 92.75 165 LEU A CA 1
ATOM 1317 C C . LEU A 1 165 ? -14.276 7.095 26.184 1.00 92.75 165 LEU A C 1
ATOM 1319 O O . LEU A 1 165 ? -13.334 7.881 26.146 1.00 92.75 165 LEU A O 1
ATOM 1323 N N . VAL A 1 166 ? -15.524 7.489 26.452 1.00 91.56 166 VAL A N 1
ATOM 1324 C CA . VAL A 1 166 ? -15.866 8.876 26.813 1.00 91.56 166 VAL A CA 1
ATOM 1325 C C . VAL A 1 166 ? -15.256 9.248 28.162 1.00 91.56 166 VAL A C 1
ATOM 1327 O O . VAL A 1 166 ? -14.629 10.298 28.270 1.00 91.56 166 VAL A O 1
ATOM 1330 N N . GLU A 1 167 ? -15.393 8.386 29.170 1.00 93.75 167 GLU A N 1
ATOM 1331 C CA . GLU A 1 167 ? -14.823 8.602 30.507 1.00 93.75 167 GLU A CA 1
ATOM 1332 C C . GLU A 1 167 ? -13.294 8.709 30.483 1.00 93.75 167 GLU A C 1
ATOM 1334 O O . GLU A 1 167 ? -12.714 9.461 31.262 1.00 93.75 167 GLU A O 1
ATOM 1339 N N . ALA A 1 168 ? -12.642 7.984 29.572 1.00 92.69 168 ALA A N 1
ATOM 1340 C CA . ALA A 1 168 ? -11.199 8.033 29.366 1.00 92.69 168 ALA A CA 1
ATOM 1341 C C . ALA A 1 168 ? -10.733 9.193 28.465 1.00 92.69 168 ALA A C 1
ATOM 1343 O O . ALA A 1 168 ? -9.561 9.217 28.093 1.00 92.69 168 ALA A O 1
ATOM 1344 N N . GLU A 1 169 ? -11.624 10.111 28.067 1.00 88.88 169 GLU A N 1
ATOM 1345 C CA . GLU A 1 169 ? -11.325 11.213 27.134 1.00 88.88 169 GLU A CA 1
ATOM 1346 C C . GLU A 1 169 ? -10.768 10.717 25.779 1.00 88.88 169 GLU A C 1
ATOM 1348 O O . GLU A 1 169 ? -9.992 11.387 25.106 1.00 88.88 169 GLU A O 1
ATOM 1353 N N . CYS A 1 170 ? -11.181 9.515 25.363 1.00 85.94 170 CYS A N 1
ATOM 1354 C CA . CYS A 1 170 ? -10.769 8.835 24.130 1.00 85.94 170 CYS A CA 1
ATOM 1355 C C . CYS A 1 170 ? -11.903 8.745 23.092 1.00 85.94 170 CYS A C 1
ATOM 1357 O O . CYS A 1 170 ? -11.803 7.986 22.129 1.00 85.94 170 CYS A O 1
ATOM 1359 N N . ALA A 1 171 ? -13.006 9.468 23.301 1.00 76.94 171 ALA A N 1
ATOM 1360 C CA . ALA A 1 171 ? -14.160 9.474 22.398 1.00 76.94 171 ALA A CA 1
ATOM 1361 C C . ALA A 1 171 ? -13.999 10.413 21.191 1.00 76.94 171 ALA A C 1
ATOM 1363 O O . ALA A 1 171 ? -14.862 10.449 20.316 1.00 76.94 171 ALA A O 1
ATOM 1364 N N . GLU A 1 172 ? -12.892 11.150 21.137 1.00 74.19 172 GLU A N 1
ATOM 1365 C CA . GLU A 1 172 ? -12.478 11.949 19.995 1.00 74.19 172 GLU A CA 1
ATOM 1366 C C . GLU A 1 172 ? -10.993 11.696 19.727 1.00 74.19 172 GLU A C 1
ATOM 1368 O O . GLU A 1 172 ? -10.202 11.465 20.640 1.00 74.19 172 GLU A O 1
ATOM 1373 N N . MET A 1 173 ? -10.609 11.717 18.453 1.00 67.62 173 MET A N 1
ATOM 1374 C CA . MET A 1 173 ? -9.209 11.622 18.051 1.00 67.62 173 MET A CA 1
ATOM 1375 C C . MET A 1 173 ? -8.697 13.029 17.780 1.00 67.62 173 MET A C 1
ATOM 1377 O O . MET A 1 173 ? -9.166 13.702 16.863 1.00 67.62 173 MET A O 1
ATOM 1381 N N . HIS A 1 174 ? -7.717 13.468 18.560 1.00 64.12 174 HIS A N 1
ATOM 1382 C CA . HIS A 1 174 ? -7.016 14.716 18.296 1.00 64.12 174 HIS A CA 1
ATOM 1383 C C . HIS A 1 174 ? -5.860 14.439 17.333 1.00 64.12 174 HIS A C 1
ATOM 1385 O O . HIS A 1 174 ? -4.839 13.870 17.720 1.00 64.12 174 HIS A O 1
ATOM 1391 N N . PHE A 1 175 ? -6.021 14.825 16.066 1.00 53.06 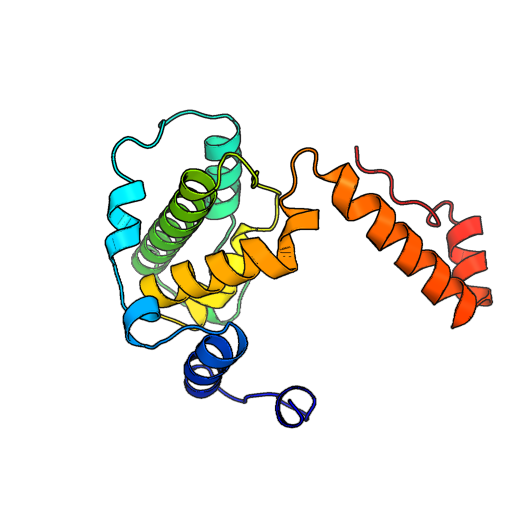175 PHE A N 1
ATOM 1392 C CA . PHE A 1 175 ? -4.882 14.962 15.161 1.00 53.06 175 PHE A CA 1
ATOM 1393 C C . PHE A 1 175 ? -4.173 16.271 15.509 1.00 53.06 175 PHE A C 1
ATOM 1395 O O . PHE A 1 175 ? -4.774 17.340 15.406 1.00 53.06 175 PHE A O 1
ATOM 1402 N N . ALA A 1 176 ? -2.940 16.165 15.999 1.00 40.25 176 ALA A N 1
ATOM 1403 C CA . ALA A 1 176 ? -2.056 17.303 16.240 1.00 40.25 176 ALA A CA 1
ATOM 1404 C C . ALA A 1 176 ? -1.285 17.676 14.969 1.00 40.25 176 ALA A C 1
ATOM 1406 O O . ALA A 1 176 ? -0.905 16.743 14.223 1.00 40.25 176 ALA A O 1
#

Organism: NCBI:txid1333877